Protein AF-A0A409YVC9-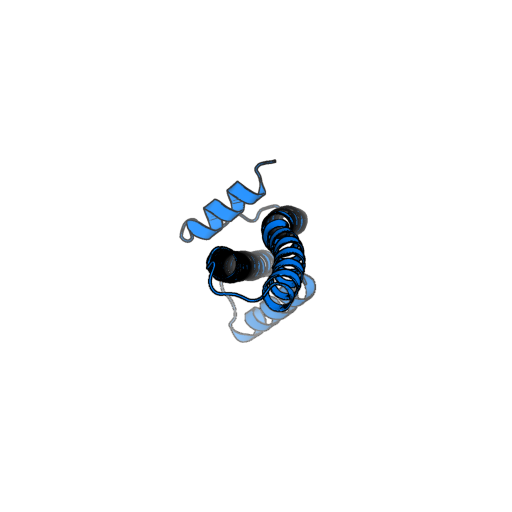F1 (afdb_monomer_lite)

Organism: NCBI:txid231916

Secondary structure (DSSP, 8-state):
--HHHHHHHHHHHHHHH----SS-HHHHHHHHHHHHHHHHHHHHHHHHHHHHHHHHHHHHHHHHHHH-TTS-HHHHHHHHHHHHHHHHHHHHHHHHHHHHHHHHHHHHHHHHHHSTT----TT-HHHHHHHHHTT--

Structure (mmCIF, N/CA/C/O backbone):
data_AF-A0A409YVC9-F1
#
_entry.id   AF-A0A409YVC9-F1
#
loop_
_atom_site.group_PDB
_atom_site.id
_atom_site.type_symbol
_atom_site.label_atom_id
_atom_site.label_alt_id
_atom_site.label_comp_id
_atom_site.label_asym_id
_atom_site.label_entity_id
_atom_site.label_seq_id
_atom_site.pdbx_PDB_ins_code
_atom_site.Cartn_x
_atom_site.Cartn_y
_atom_site.Cartn_z
_atom_site.occupancy
_atom_site.B_iso_or_equiv
_atom_site.auth_seq_id
_atom_site.auth_comp_id
_atom_site.auth_asym_id
_atom_site.auth_atom_id
_atom_site.pdbx_PDB_model_num
ATOM 1 N N . MET A 1 1 ? 11.269 8.038 -6.409 1.00 66.06 1 MET A N 1
ATOM 2 C CA . MET A 1 1 ? 11.881 7.396 -7.594 1.00 66.06 1 MET A CA 1
ATOM 3 C C . MET A 1 1 ? 13.034 8.252 -8.113 1.00 66.06 1 MET A C 1
ATOM 5 O O . MET A 1 1 ? 12.802 9.387 -8.520 1.00 66.06 1 MET A O 1
ATOM 9 N N . ARG A 1 2 ? 14.278 7.760 -8.045 1.00 77.06 2 ARG A N 1
ATOM 10 C CA . ARG A 1 2 ? 15.492 8.523 -8.403 1.00 77.06 2 ARG A CA 1
ATOM 11 C C . ARG A 1 2 ? 16.111 7.979 -9.701 1.00 77.06 2 ARG A C 1
ATOM 13 O O . ARG A 1 2 ? 17.165 7.362 -9.662 1.00 77.06 2 ARG A O 1
ATOM 20 N N . LEU A 1 3 ? 15.459 8.213 -10.845 1.00 77.56 3 LEU A N 1
ATOM 21 C CA . LEU A 1 3 ? 15.872 7.648 -12.145 1.00 77.56 3 LEU A CA 1
ATOM 22 C C . LEU A 1 3 ? 17.310 8.011 -12.547 1.00 77.56 3 LEU A C 1
ATOM 24 O O . LEU A 1 3 ? 18.057 7.150 -12.991 1.00 77.56 3 LEU A O 1
ATOM 28 N N . ASN A 1 4 ? 17.735 9.252 -12.296 1.00 82.38 4 ASN A N 1
ATOM 29 C CA . ASN A 1 4 ? 19.110 9.681 -12.575 1.00 82.38 4 ASN A CA 1
ATOM 30 C C . ASN A 1 4 ? 20.149 8.883 -11.775 1.00 82.38 4 ASN A C 1
ATOM 32 O O . ASN A 1 4 ? 21.232 8.616 -12.283 1.00 82.38 4 ASN A O 1
ATOM 36 N N . ARG A 1 5 ? 19.809 8.471 -10.543 1.00 84.38 5 ARG A N 1
ATOM 37 C CA . ARG A 1 5 ? 20.674 7.604 -9.735 1.00 84.38 5 ARG A CA 1
ATOM 38 C C . ARG A 1 5 ? 20.757 6.208 -10.351 1.00 84.38 5 ARG A C 1
ATOM 40 O O . ARG A 1 5 ? 21.861 5.713 -10.498 1.00 84.38 5 ARG A O 1
ATOM 47 N N . ALA A 1 6 ? 19.627 5.611 -10.731 1.00 84.12 6 ALA A N 1
ATOM 48 C CA . ALA A 1 6 ? 19.620 4.275 -11.331 1.00 84.12 6 ALA A CA 1
ATOM 49 C C . ALA A 1 6 ? 20.413 4.237 -12.645 1.00 84.12 6 ALA A C 1
ATOM 51 O O . ALA A 1 6 ? 21.264 3.374 -12.811 1.00 84.12 6 ALA A O 1
ATOM 52 N N . ASN A 1 7 ? 20.224 5.229 -13.523 1.00 82.94 7 ASN A N 1
ATOM 53 C CA . ASN A 1 7 ? 21.013 5.357 -14.750 1.00 82.94 7 ASN A CA 1
ATOM 54 C C . ASN A 1 7 ? 22.517 5.467 -14.464 1.00 82.94 7 ASN A C 1
ATOM 56 O O . ASN A 1 7 ? 23.310 4.857 -15.171 1.00 82.94 7 ASN A O 1
ATOM 60 N N . ALA A 1 8 ? 22.926 6.237 -13.449 1.00 83.12 8 ALA A N 1
ATOM 61 C CA . ALA A 1 8 ? 24.337 6.338 -13.075 1.00 83.12 8 ALA A CA 1
ATOM 62 C C . ALA A 1 8 ? 24.894 4.982 -12.609 1.00 83.12 8 ALA A C 1
ATOM 64 O O . ALA A 1 8 ? 25.946 4.568 -13.083 1.00 83.12 8 ALA A O 1
ATOM 65 N N . THR A 1 9 ? 24.154 4.258 -11.764 1.00 84.00 9 THR A N 1
ATOM 66 C CA . THR A 1 9 ? 24.550 2.926 -11.287 1.00 84.00 9 THR A CA 1
ATOM 67 C C . THR A 1 9 ? 24.676 1.913 -12.426 1.00 84.00 9 THR A C 1
ATOM 69 O O . THR A 1 9 ? 25.672 1.199 -12.477 1.00 84.00 9 THR A O 1
ATOM 72 N N . MET A 1 10 ? 23.718 1.877 -13.359 1.00 85.12 10 MET A N 1
ATOM 73 C CA . MET A 1 10 ? 23.777 0.957 -14.504 1.00 85.12 10 MET A CA 1
ATOM 74 C C . MET A 1 10 ? 24.931 1.308 -15.454 1.00 85.12 10 MET A C 1
ATOM 76 O O . MET A 1 10 ? 25.642 0.421 -15.906 1.00 85.12 10 MET A O 1
ATOM 80 N N . ARG A 1 11 ? 25.204 2.603 -15.689 1.00 83.31 11 ARG A N 1
ATOM 81 C CA . ARG A 1 11 ? 26.380 3.035 -16.472 1.00 83.31 11 ARG A CA 1
ATOM 82 C C . ARG A 1 11 ? 27.696 2.594 -15.842 1.00 83.31 11 ARG A C 1
ATOM 84 O O . ARG A 1 11 ? 28.620 2.236 -16.563 1.00 83.31 11 ARG A O 1
ATOM 91 N N . ASP A 1 12 ? 27.810 2.663 -14.520 1.00 84.19 12 ASP A N 1
ATOM 92 C CA . ASP A 1 12 ? 29.023 2.220 -13.834 1.00 84.19 12 ASP A CA 1
ATOM 93 C C . ASP A 1 12 ? 29.180 0.692 -13.908 1.00 84.19 12 ASP A C 1
ATOM 95 O O . ASP A 1 12 ? 30.290 0.208 -14.116 1.00 84.19 12 ASP A O 1
ATOM 99 N N . GLN A 1 13 ? 28.081 -0.066 -13.822 1.00 82.69 13 GLN A N 1
ATOM 100 C CA . GLN A 1 13 ? 28.091 -1.520 -14.020 1.00 82.69 13 GLN A CA 1
ATOM 101 C C . GLN A 1 13 ? 28.477 -1.912 -15.449 1.00 82.69 13 GLN A C 1
ATOM 103 O O . GLN A 1 13 ? 29.309 -2.800 -15.620 1.00 82.69 13 GLN A O 1
ATOM 108 N N . ASP A 1 14 ? 27.944 -1.218 -16.453 1.00 82.19 14 ASP A N 1
ATOM 109 C CA . ASP A 1 14 ? 28.284 -1.432 -17.861 1.00 82.19 14 ASP A CA 1
ATOM 110 C C . ASP A 1 14 ? 29.785 -1.217 -18.124 1.00 82.19 14 ASP A C 1
ATOM 112 O O . ASP A 1 14 ? 30.444 -2.062 -18.729 1.00 82.19 14 ASP A O 1
ATOM 116 N N . ARG A 1 15 ? 30.382 -0.158 -17.552 1.00 83.31 15 ARG A N 1
ATOM 117 C CA . ARG A 1 15 ? 31.837 0.080 -17.645 1.00 83.31 15 ARG A CA 1
ATOM 118 C C . ARG A 1 15 ? 32.683 -1.027 -17.013 1.00 83.31 15 ARG A C 1
ATOM 120 O O . ARG A 1 15 ? 33.794 -1.263 -17.478 1.00 83.31 15 ARG A O 1
ATOM 127 N N . LEU A 1 16 ? 32.210 -1.642 -15.928 1.00 80.88 16 LEU A N 1
ATOM 128 C CA . LEU A 1 16 ? 32.961 -2.658 -15.181 1.00 80.88 16 LEU A CA 1
ATOM 129 C C . LEU A 1 16 ? 32.803 -4.062 -15.769 1.00 80.88 16 LEU A C 1
ATOM 131 O O . LEU A 1 16 ? 33.748 -4.847 -15.733 1.00 80.88 16 LEU A O 1
ATOM 135 N N . HIS A 1 17 ? 31.614 -4.383 -16.277 1.00 73.31 17 HIS A N 1
ATOM 136 C CA . HIS A 1 17 ? 31.255 -5.737 -16.694 1.00 73.31 17 HIS A CA 1
ATOM 137 C C . HIS A 1 17 ? 31.125 -5.910 -18.209 1.00 73.31 17 HIS A C 1
ATOM 139 O O . HIS A 1 17 ? 31.028 -7.052 -18.651 1.00 73.31 17 HIS A O 1
ATOM 145 N N . GLY A 1 18 ? 31.161 -4.823 -18.992 1.00 66.69 18 GLY A N 1
ATOM 146 C CA . GLY A 1 18 ? 31.068 -4.864 -20.451 1.00 66.69 18 GLY A CA 1
ATOM 147 C C . GLY A 1 18 ? 29.820 -5.617 -20.896 1.00 66.69 18 GLY A C 1
ATOM 148 O O . GLY A 1 18 ? 29.928 -6.695 -21.484 1.00 66.69 18 GLY A O 1
ATOM 149 N N . LEU A 1 19 ? 28.638 -5.104 -20.543 1.00 62.62 19 LEU A N 1
ATOM 150 C CA . LEU A 1 19 ? 27.383 -5.788 -20.828 1.00 62.62 19 LEU A CA 1
ATOM 151 C C . LEU A 1 19 ? 27.175 -5.834 -22.353 1.00 62.62 19 LEU A C 1
ATOM 153 O O . LEU A 1 19 ? 26.721 -4.881 -22.973 1.00 62.62 19 LEU A O 1
ATOM 157 N N . ASN A 1 20 ? 27.481 -6.981 -22.972 1.00 56.50 20 ASN A N 1
ATOM 158 C CA . ASN A 1 20 ? 27.202 -7.297 -24.384 1.00 56.50 20 ASN A CA 1
ATOM 159 C C . ASN A 1 20 ? 25.694 -7.547 -24.633 1.00 56.50 20 ASN A C 1
ATOM 161 O O . ASN A 1 20 ? 25.306 -8.466 -25.358 1.00 56.50 20 ASN A O 1
ATOM 165 N N . GLY A 1 21 ? 24.826 -6.782 -23.971 1.00 58.06 21 GLY A N 1
ATOM 166 C CA . GLY A 1 21 ? 23.377 -6.900 -24.059 1.00 58.06 21 GLY A CA 1
ATOM 167 C C . GLY A 1 21 ? 22.799 -6.003 -25.151 1.00 58.06 21 GLY A C 1
ATOM 168 O O . GLY A 1 21 ? 23.224 -4.871 -25.337 1.00 58.06 21 GLY A O 1
ATOM 169 N N . SER A 1 22 ? 21.769 -6.487 -25.848 1.00 62.41 22 SER A N 1
ATOM 170 C CA . SER A 1 22 ? 20.980 -5.688 -26.804 1.00 62.41 22 SER A CA 1
ATOM 171 C C . SER A 1 22 ? 20.162 -4.565 -26.138 1.00 62.41 22 SER A C 1
ATOM 173 O O . SER A 1 22 ? 19.532 -3.775 -26.844 1.00 62.41 22 SER A O 1
ATOM 175 N N . ASN A 1 23 ? 20.113 -4.521 -24.806 1.00 69.31 23 ASN A N 1
ATOM 176 C CA . ASN A 1 23 ? 19.298 -3.581 -24.048 1.00 69.31 23 ASN A CA 1
ATOM 177 C C . ASN A 1 23 ? 20.068 -2.289 -23.800 1.00 69.31 23 ASN A C 1
ATOM 179 O O . ASN A 1 23 ? 21.270 -2.301 -23.544 1.00 69.31 23 ASN A O 1
ATOM 183 N N . THR A 1 24 ? 19.373 -1.156 -23.853 1.00 81.50 24 THR A N 1
ATOM 184 C CA . THR A 1 24 ? 20.012 0.112 -23.512 1.00 81.50 24 THR A CA 1
ATOM 185 C C . THR A 1 24 ? 20.180 0.220 -21.997 1.00 81.50 24 THR A C 1
ATOM 187 O O . THR A 1 24 ? 19.361 -0.284 -21.229 1.00 81.50 24 THR A O 1
ATOM 190 N N . VAL A 1 25 ? 21.184 0.975 -21.543 1.00 82.44 25 VAL A N 1
ATOM 191 C CA . VAL A 1 25 ? 21.383 1.285 -20.111 1.00 82.44 25 VAL A CA 1
ATOM 192 C C . VAL A 1 25 ? 20.120 1.879 -19.460 1.00 82.44 25 VAL A C 1
ATOM 194 O O . VAL A 1 25 ? 19.886 1.736 -18.260 1.00 82.44 25 VAL A O 1
ATOM 197 N N . GLN A 1 26 ? 19.285 2.557 -20.252 1.00 83.31 26 GLN A N 1
ATOM 198 C CA . GLN A 1 26 ? 18.001 3.083 -19.803 1.00 83.31 26 GLN A CA 1
ATOM 199 C C . GLN A 1 26 ? 16.967 1.973 -19.554 1.00 83.31 26 GLN A C 1
ATOM 201 O O . GLN A 1 26 ? 16.218 2.069 -18.582 1.00 83.31 26 GLN A O 1
ATOM 206 N N . ASP A 1 27 ? 16.926 0.932 -20.388 1.00 84.88 27 ASP A N 1
ATOM 207 C CA . ASP A 1 27 ? 16.014 -0.205 -20.218 1.00 84.88 27 ASP A CA 1
ATOM 208 C C . ASP A 1 27 ? 16.361 -0.993 -18.952 1.00 84.88 27 ASP A C 1
ATOM 210 O O . ASP A 1 27 ? 15.478 -1.291 -18.146 1.00 84.88 27 ASP A O 1
ATOM 214 N N . GLU A 1 28 ? 17.654 -1.226 -18.714 1.00 84.94 28 GLU A N 1
ATOM 215 C CA . GLU A 1 28 ? 18.153 -1.877 -17.497 1.00 84.94 28 GLU A CA 1
ATOM 216 C C . GLU A 1 28 ? 17.843 -1.051 -16.242 1.00 84.94 28 GLU A C 1
ATOM 218 O O . GLU A 1 28 ? 17.385 -1.580 -15.227 1.00 84.94 28 GLU A O 1
ATOM 223 N N . ALA A 1 29 ? 17.999 0.275 -16.310 1.00 88.12 29 ALA A N 1
ATOM 224 C CA . ALA A 1 29 ? 17.643 1.158 -15.203 1.00 88.12 29 ALA A CA 1
ATOM 225 C C . ALA A 1 29 ? 16.130 1.168 -14.922 1.00 88.12 29 ALA A C 1
ATOM 227 O O . ALA A 1 29 ? 15.715 1.224 -13.759 1.00 88.12 29 ALA A O 1
ATOM 228 N N . CYS A 1 30 ? 15.300 1.112 -15.968 1.00 90.25 30 CYS A N 1
ATOM 229 C CA . CYS A 1 30 ? 13.852 0.978 -15.841 1.00 90.25 30 CYS A CA 1
ATOM 230 C C . CYS A 1 30 ? 13.472 -0.362 -15.202 1.00 90.25 30 CYS A C 1
ATOM 232 O O . CYS A 1 30 ? 12.644 -0.380 -14.291 1.00 90.25 30 CYS A O 1
ATOM 234 N N . GLU A 1 31 ? 14.108 -1.461 -15.606 1.00 88.88 31 GLU A N 1
ATOM 235 C CA . GLU A 1 31 ? 13.890 -2.774 -15.000 1.00 88.88 31 GLU A CA 1
ATOM 236 C C . GLU A 1 31 ? 14.298 -2.804 -13.524 1.00 88.88 31 GLU A C 1
ATOM 238 O O . GLU A 1 31 ? 13.533 -3.270 -12.675 1.00 88.88 31 GLU A O 1
ATOM 243 N N . TYR A 1 32 ? 15.467 -2.255 -13.196 1.00 88.25 32 TYR A N 1
ATOM 244 C CA . TYR A 1 32 ? 15.946 -2.155 -11.821 1.00 88.25 32 TYR A CA 1
ATOM 245 C C . TYR A 1 32 ? 14.955 -1.386 -10.937 1.00 88.25 32 TYR A C 1
ATOM 247 O O . TYR A 1 32 ? 14.526 -1.875 -9.890 1.00 88.25 32 TYR A O 1
ATOM 255 N N . ILE A 1 33 ? 14.523 -0.202 -11.384 1.00 90.12 33 ILE A N 1
ATOM 256 C CA . ILE A 1 33 ? 13.546 0.608 -10.645 1.00 90.12 33 ILE A CA 1
ATOM 25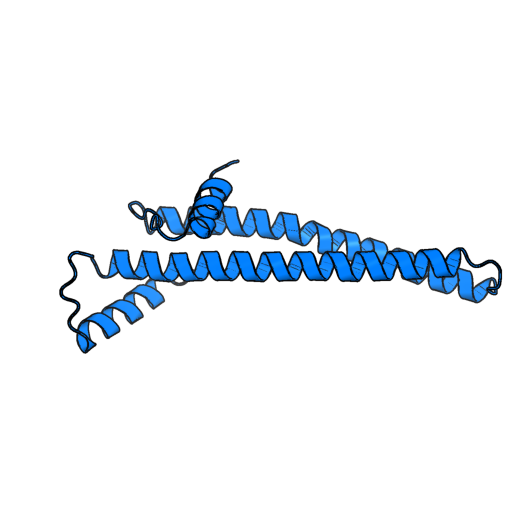7 C C . ILE A 1 33 ? 12.208 -0.112 -10.525 1.00 90.12 33 ILE A C 1
ATOM 259 O O . ILE A 1 33 ? 11.566 -0.018 -9.481 1.00 90.12 33 ILE A O 1
ATOM 263 N N . TRP A 1 34 ? 11.769 -0.808 -11.572 1.00 90.56 34 TRP A N 1
ATOM 264 C CA . TRP A 1 34 ? 10.527 -1.568 -11.539 1.00 90.56 34 TRP A CA 1
ATOM 265 C C . TRP A 1 34 ? 10.558 -2.640 -10.446 1.00 90.56 34 TRP A C 1
ATOM 267 O O . TRP A 1 34 ? 9.642 -2.707 -9.624 1.00 90.56 34 TRP A O 1
ATOM 277 N N . ARG A 1 35 ? 11.646 -3.414 -10.377 1.00 89.56 35 ARG A N 1
ATOM 278 C CA . ARG A 1 35 ? 11.860 -4.417 -9.323 1.00 89.56 35 ARG A CA 1
ATOM 279 C C . ARG A 1 35 ? 11.838 -3.779 -7.934 1.00 89.56 35 ARG A C 1
ATOM 281 O O . ARG A 1 35 ? 11.163 -4.287 -7.039 1.00 89.56 35 ARG A O 1
ATOM 288 N N . GLU A 1 36 ? 12.505 -2.637 -7.756 1.00 90.62 36 GLU A N 1
ATOM 289 C CA . GLU A 1 36 ? 12.467 -1.901 -6.487 1.00 90.62 36 GLU A CA 1
ATOM 290 C C . GLU A 1 36 ? 11.055 -1.411 -6.130 1.00 90.62 36 GLU A C 1
ATOM 292 O O . GLU A 1 36 ? 10.660 -1.487 -4.966 1.00 90.62 36 GLU A O 1
ATOM 297 N N . LEU A 1 37 ? 10.281 -0.902 -7.093 1.00 90.88 37 LEU A N 1
ATOM 298 C CA . LEU A 1 37 ? 8.914 -0.427 -6.855 1.00 90.88 37 LEU A CA 1
ATOM 299 C C . LEU A 1 37 ? 8.009 -1.561 -6.383 1.00 90.88 37 LEU A C 1
ATOM 301 O O . LEU A 1 37 ? 7.372 -1.429 -5.340 1.00 90.88 37 LEU A O 1
ATOM 305 N N . VAL A 1 38 ? 8.007 -2.682 -7.107 1.00 91.00 38 VAL A N 1
ATOM 306 C CA . VAL A 1 38 ? 7.203 -3.863 -6.768 1.00 91.00 38 VAL A CA 1
ATOM 307 C C . VAL A 1 38 ? 7.579 -4.3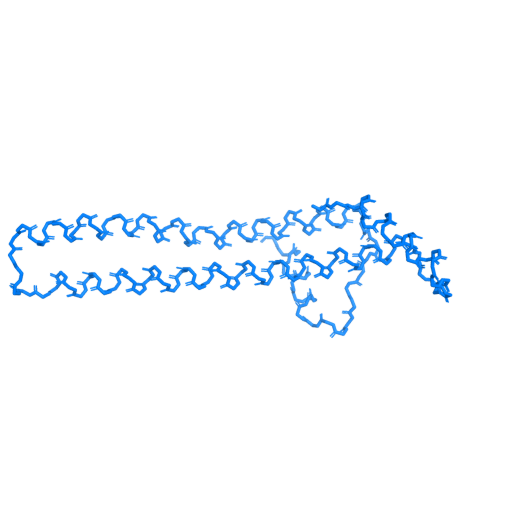95 -5.387 1.00 91.00 38 VAL A C 1
ATOM 309 O O . VAL A 1 38 ? 6.699 -4.626 -4.556 1.00 91.00 38 VAL A O 1
ATOM 312 N N . ALA A 1 39 ? 8.878 -4.515 -5.094 1.00 91.38 39 ALA A N 1
ATOM 313 C CA . ALA A 1 39 ? 9.349 -4.963 -3.786 1.00 91.38 39 ALA A CA 1
ATOM 314 C C . ALA A 1 39 ? 8.891 -4.029 -2.651 1.00 91.38 39 ALA A C 1
ATOM 316 O O . ALA A 1 39 ? 8.459 -4.497 -1.594 1.00 91.38 39 ALA A O 1
ATOM 317 N N . ASN A 1 40 ? 8.940 -2.711 -2.866 1.00 92.38 40 ASN A N 1
ATOM 318 C CA . ASN A 1 40 ? 8.487 -1.734 -1.877 1.00 92.38 40 ASN A CA 1
ATOM 319 C C . ASN A 1 40 ? 6.969 -1.769 -1.672 1.00 92.38 40 ASN A C 1
ATOM 321 O O . ASN A 1 40 ? 6.529 -1.747 -0.524 1.00 92.38 40 ASN A O 1
ATOM 325 N N . TRP A 1 41 ? 6.176 -1.864 -2.743 1.00 91.81 41 TRP A N 1
ATOM 326 C CA . TRP A 1 41 ? 4.718 -1.989 -2.637 1.00 91.81 41 TRP A CA 1
ATOM 327 C C . TRP A 1 41 ? 4.322 -3.256 -1.885 1.00 91.81 41 TRP A C 1
ATOM 329 O O . TRP A 1 41 ? 3.486 -3.200 -0.983 1.00 91.81 41 TRP A O 1
ATOM 339 N N . LYS A 1 42 ? 4.959 -4.392 -2.199 1.00 91.31 42 LYS A N 1
ATOM 340 C CA . LYS A 1 42 ? 4.731 -5.660 -1.497 1.00 91.31 42 LYS A CA 1
ATOM 341 C C . LYS A 1 42 ? 5.030 -5.524 -0.009 1.00 91.31 42 LYS A C 1
ATOM 343 O O . LYS A 1 42 ? 4.170 -5.800 0.823 1.00 91.31 42 LYS A O 1
ATOM 348 N N . ARG A 1 43 ? 6.227 -5.030 0.322 1.00 93.94 43 ARG A N 1
ATOM 349 C CA . ARG A 1 43 ? 6.658 -4.846 1.710 1.00 93.94 43 ARG A CA 1
ATOM 350 C C . ARG A 1 43 ? 5.725 -3.911 2.474 1.00 93.94 43 ARG A C 1
ATOM 352 O O . ARG A 1 43 ? 5.360 -4.210 3.606 1.00 93.94 43 ARG A O 1
ATOM 359 N N . ARG A 1 44 ? 5.344 -2.776 1.885 1.00 93.50 44 ARG A N 1
ATOM 360 C CA . ARG A 1 44 ? 4.471 -1.804 2.550 1.00 93.50 44 ARG A CA 1
ATOM 361 C C . ARG A 1 44 ? 3.055 -2.347 2.728 1.00 93.50 44 ARG A C 1
ATOM 363 O O . ARG A 1 44 ? 2.512 -2.187 3.813 1.00 93.50 44 ARG A O 1
ATOM 370 N N . THR A 1 45 ? 2.508 -3.044 1.732 1.00 92.88 45 THR A N 1
ATOM 371 C CA . THR A 1 45 ? 1.195 -3.707 1.834 1.00 92.88 45 THR A CA 1
ATOM 372 C C . THR A 1 45 ? 1.183 -4.708 2.993 1.00 92.88 45 THR A C 1
ATOM 374 O O . THR A 1 45 ? 0.345 -4.589 3.879 1.00 92.88 45 THR A O 1
ATOM 377 N N . GLN A 1 46 ? 2.184 -5.593 3.066 1.00 95.31 46 GLN A N 1
ATOM 378 C CA . GLN A 1 46 ? 2.320 -6.565 4.159 1.00 95.31 46 GLN A CA 1
ATOM 379 C C . GLN A 1 46 ? 2.414 -5.898 5.540 1.00 95.31 46 GLN A C 1
ATOM 381 O O . GLN A 1 46 ? 1.807 -6.361 6.502 1.00 95.31 46 GLN A O 1
ATOM 386 N N . LEU A 1 47 ? 3.167 -4.798 5.650 1.00 96.38 47 LEU A N 1
ATOM 387 C CA . LEU A 1 47 ? 3.291 -4.056 6.907 1.00 96.38 47 LEU A CA 1
ATOM 388 C C . LEU A 1 47 ? 1.973 -3.398 7.321 1.00 96.38 47 LEU A C 1
ATOM 390 O O . LEU A 1 47 ? 1.616 -3.450 8.494 1.00 96.38 47 LEU A O 1
ATOM 394 N N . VAL A 1 48 ? 1.254 -2.781 6.381 1.00 95.81 48 VAL A N 1
ATOM 395 C CA . VAL A 1 48 ? -0.039 -2.150 6.670 1.00 95.81 48 VAL A CA 1
ATOM 396 C C . VAL A 1 48 ? -1.064 -3.204 7.090 1.00 95.81 48 VAL A C 1
ATOM 398 O O . VAL A 1 48 ? -1.735 -3.007 8.097 1.00 95.81 48 VAL A O 1
ATOM 401 N N . GLU A 1 49 ? -1.145 -4.335 6.388 1.00 96.44 49 GLU A N 1
ATOM 402 C CA . GLU A 1 49 ? -2.036 -5.452 6.737 1.00 96.44 49 GLU A CA 1
ATOM 403 C C . GLU A 1 49 ? -1.738 -6.012 8.132 1.00 96.44 49 GLU A C 1
ATOM 405 O O . GLU A 1 49 ? -2.652 -6.215 8.932 1.00 96.44 49 GLU A O 1
ATOM 410 N N . TYR A 1 50 ? -0.457 -6.187 8.465 1.00 97.38 50 TYR A N 1
ATOM 411 C CA . TYR A 1 50 ? -0.053 -6.589 9.809 1.00 97.38 50 TYR A CA 1
ATOM 412 C C . TYR A 1 50 ? -0.490 -5.561 10.863 1.00 97.38 50 TYR A C 1
ATOM 414 O O . TYR A 1 50 ? -1.115 -5.924 11.859 1.00 97.38 50 TYR A O 1
ATOM 422 N N . CYS A 1 51 ? -0.240 -4.269 10.631 1.00 97.12 51 CYS A N 1
ATOM 423 C CA . CYS A 1 51 ? -0.675 -3.205 11.537 1.00 97.12 51 CYS A CA 1
ATOM 424 C C . CYS A 1 51 ? -2.199 -3.189 11.728 1.00 97.12 51 CYS A C 1
ATOM 426 O O . CYS A 1 51 ? -2.656 -2.993 12.853 1.00 97.12 51 CYS A O 1
ATOM 428 N N . VAL A 1 52 ? -2.976 -3.415 10.661 1.00 96.81 52 VAL A N 1
ATOM 429 C CA . VAL A 1 52 ? -4.438 -3.564 10.743 1.00 96.81 52 VAL A CA 1
ATOM 430 C C . VAL A 1 52 ? -4.793 -4.717 11.680 1.00 96.81 52 VAL A C 1
ATOM 432 O O . VAL A 1 52 ? -5.534 -4.497 12.633 1.00 96.81 52 VAL A O 1
ATOM 435 N N . SER A 1 53 ? -4.205 -5.904 11.484 1.00 97.31 53 SER A N 1
ATOM 436 C CA . SER A 1 53 ? -4.512 -7.069 12.328 1.00 97.31 53 SER A CA 1
ATOM 437 C C . SER A 1 53 ? -4.194 -6.846 13.809 1.00 97.31 53 SER A C 1
ATOM 439 O O . SER A 1 53 ? -4.978 -7.239 14.668 1.00 97.31 53 SER A O 1
ATOM 441 N N . VAL A 1 54 ? -3.088 -6.160 14.116 1.00 97.25 54 VAL A N 1
ATOM 442 C CA . VAL A 1 54 ? -2.677 -5.879 15.499 1.00 97.25 54 VAL A CA 1
ATOM 443 C C . VAL A 1 54 ? -3.648 -4.912 16.174 1.00 97.25 54 VAL A C 1
ATOM 445 O O . VAL A 1 54 ? -4.009 -5.106 17.334 1.00 97.25 54 VAL A O 1
ATOM 448 N N . VAL A 1 55 ? -4.080 -3.864 15.467 1.00 96.56 55 VAL A N 1
ATOM 449 C CA . VAL A 1 55 ? -5.023 -2.889 16.032 1.00 96.56 55 VAL A CA 1
ATOM 450 C C . VAL A 1 55 ? -6.423 -3.487 16.169 1.00 96.56 55 VAL A C 1
ATOM 452 O O . VAL A 1 55 ? -7.077 -3.248 17.182 1.00 96.56 55 VAL A O 1
ATOM 455 N N . ASP A 1 56 ? -6.864 -4.298 15.205 1.00 96.12 56 ASP A N 1
ATOM 456 C CA . ASP A 1 56 ? -8.133 -5.028 15.292 1.00 96.12 56 ASP A CA 1
ATOM 457 C C . ASP A 1 56 ? -8.143 -5.982 16.493 1.00 96.12 56 ASP A C 1
ATOM 459 O O . ASP A 1 56 ? -9.090 -5.970 17.279 1.00 96.12 56 ASP A O 1
ATOM 463 N N . GLN A 1 57 ? -7.067 -6.751 16.689 1.00 96.31 57 GLN A N 1
ATOM 464 C CA . GLN A 1 57 ? -6.927 -7.641 17.840 1.00 96.31 57 GLN A CA 1
ATOM 465 C C . GLN A 1 57 ? -6.953 -6.866 19.167 1.00 96.31 57 GLN A C 1
ATOM 467 O O . GLN A 1 57 ? -7.745 -7.191 20.047 1.00 96.31 57 GLN A O 1
ATOM 472 N N . SER A 1 58 ? -6.143 -5.809 19.292 1.00 94.88 58 SER A N 1
ATOM 473 C CA . SER A 1 58 ? -6.084 -4.963 20.498 1.00 94.88 58 SER A CA 1
ATOM 474 C C . SER A 1 58 ? -7.452 -4.372 20.862 1.00 94.88 58 SER A C 1
ATOM 476 O O . SER A 1 58 ? -7.832 -4.298 22.033 1.00 94.88 58 SER A O 1
ATOM 478 N N . LEU A 1 59 ? -8.223 -3.956 19.855 1.00 95.19 59 LEU A N 1
ATOM 479 C CA . LEU A 1 59 ? -9.553 -3.398 20.062 1.00 95.19 59 LEU A CA 1
ATOM 480 C C . LEU A 1 59 ? -10.555 -4.468 20.514 1.00 95.19 59 LEU A C 1
ATOM 482 O O . LEU A 1 59 ? -11.331 -4.198 21.432 1.00 95.19 59 LEU A O 1
ATOM 486 N N . ASN A 1 60 ? -10.505 -5.668 19.930 1.00 94.75 60 ASN A N 1
ATOM 487 C CA . ASN A 1 60 ? -11.347 -6.795 20.337 1.00 94.75 60 ASN A CA 1
ATOM 488 C C . ASN A 1 60 ? -11.067 -7.204 21.794 1.00 94.75 60 ASN A C 1
ATOM 490 O O . ASN A 1 60 ? -11.998 -7.285 22.591 1.00 94.75 60 ASN A O 1
ATOM 494 N N . GLU A 1 61 ? -9.795 -7.343 22.180 1.00 93.44 61 GLU A N 1
ATOM 495 C CA . GLU A 1 61 ? -9.388 -7.680 23.555 1.00 93.44 61 GLU A CA 1
ATOM 496 C C . GLU A 1 61 ? -9.910 -6.650 24.578 1.00 93.44 61 GLU A C 1
ATOM 498 O O . GLU A 1 61 ? -10.425 -7.000 25.645 1.00 93.44 61 GLU A O 1
ATOM 503 N N . LYS A 1 62 ? -9.844 -5.351 24.249 1.00 91.00 62 LYS A N 1
ATOM 504 C CA . LYS A 1 62 ? -10.389 -4.287 25.110 1.00 91.00 62 LYS A CA 1
ATOM 505 C C . LYS A 1 62 ? -11.916 -4.315 25.184 1.00 91.00 62 LYS A C 1
ATOM 507 O O . LYS A 1 62 ? -12.470 -4.028 26.244 1.00 91.00 62 LYS A O 1
ATOM 512 N N . GLN A 1 63 ? -12.602 -4.639 24.087 1.00 91.19 63 GLN A N 1
ATOM 513 C CA . GLN A 1 63 ? -14.061 -4.774 24.074 1.00 91.19 63 GLN A CA 1
ATOM 514 C C . GLN A 1 63 ? -14.533 -5.948 24.935 1.00 91.19 63 GLN A C 1
ATOM 516 O O . GLN A 1 63 ? -15.470 -5.779 25.714 1.00 91.19 63 GLN A O 1
ATOM 521 N N . GLU A 1 64 ? -13.854 -7.092 24.853 1.00 90.88 64 GLU A N 1
ATOM 522 C CA . GLU A 1 64 ? -14.109 -8.252 25.715 1.00 90.88 64 GLU A CA 1
ATOM 523 C C . GLU A 1 64 ? -13.884 -7.906 27.191 1.00 90.88 64 GLU A C 1
ATOM 525 O O . GLU A 1 64 ? -14.719 -8.217 28.038 1.00 90.88 64 GLU A O 1
ATOM 530 N N . THR A 1 65 ? -12.822 -7.154 27.492 1.00 88.06 65 THR A N 1
ATOM 531 C CA . THR A 1 65 ? -12.515 -6.707 28.860 1.00 88.06 65 THR A CA 1
ATOM 532 C C . THR A 1 65 ? -13.601 -5.789 29.445 1.00 88.06 65 THR A C 1
ATOM 534 O O . THR A 1 65 ? -13.894 -5.870 30.632 1.00 88.06 65 THR A O 1
ATOM 537 N N . VAL A 1 66 ? -14.222 -4.917 28.637 1.00 86.75 66 VAL A N 1
ATOM 538 C CA . VAL A 1 66 ? -15.335 -4.050 29.089 1.00 86.75 66 VAL A CA 1
ATOM 539 C C . VAL A 1 66 ? -16.648 -4.816 29.245 1.00 86.75 66 VAL A C 1
ATOM 541 O O . VAL A 1 66 ? -17.509 -4.391 30.017 1.00 86.75 66 VAL A O 1
ATOM 544 N N . ALA A 1 67 ? -16.829 -5.911 28.503 1.00 84.12 67 ALA A N 1
ATOM 545 C CA . ALA A 1 67 ? -18.008 -6.765 28.616 1.00 84.12 67 ALA A CA 1
ATOM 546 C C . ALA A 1 67 ? -18.006 -7.608 29.904 1.00 84.12 67 ALA A C 1
ATOM 548 O O . ALA A 1 67 ? -19.070 -8.057 30.337 1.00 84.12 67 ALA A O 1
ATOM 549 N N . ASP A 1 68 ? -16.841 -7.791 30.531 1.00 85.94 68 ASP A N 1
ATOM 550 C CA . ASP A 1 68 ? -16.714 -8.442 31.830 1.00 85.94 68 ASP A CA 1
ATOM 551 C C . ASP A 1 68 ? -17.351 -7.585 32.942 1.00 85.94 68 ASP A C 1
ATOM 553 O O . ASP A 1 68 ? -16.921 -6.473 33.258 1.00 85.94 68 ASP A O 1
ATOM 557 N N . GLN A 1 69 ? -18.415 -8.117 33.548 1.00 69.62 69 GLN A N 1
ATOM 558 C CA . GLN A 1 69 ? -19.236 -7.433 34.554 1.00 69.62 69 GLN A CA 1
ATOM 559 C C . GLN A 1 69 ? -18.549 -7.308 35.923 1.00 69.62 69 GLN A C 1
ATOM 561 O O . GLN A 1 69 ? -19.108 -6.700 36.835 1.00 69.62 69 GLN A O 1
ATOM 566 N N . THR A 1 70 ? -17.355 -7.880 36.090 1.00 80.88 70 THR A N 1
ATOM 567 C CA . THR A 1 70 ? -16.614 -7.873 37.359 1.00 80.88 70 THR A CA 1
ATOM 568 C C . THR A 1 70 ? -15.847 -6.571 37.630 1.00 80.88 70 THR A C 1
ATOM 570 O O . THR A 1 70 ? -15.305 -6.394 38.722 1.00 80.88 70 THR A O 1
ATOM 573 N N . GLN A 1 71 ? -15.800 -5.640 36.670 1.00 78.12 71 GLN A N 1
ATOM 574 C CA . GLN A 1 71 ? -15.012 -4.412 36.785 1.00 78.12 71 GLN A CA 1
ATOM 575 C C . GLN A 1 71 ? -15.725 -3.262 37.509 1.00 78.12 71 GLN A C 1
ATOM 577 O O . GLN A 1 71 ? -16.904 -2.990 37.294 1.00 78.12 71 GLN A O 1
ATOM 582 N N . ASP A 1 72 ? -14.951 -2.509 38.297 1.00 87.31 72 ASP A N 1
ATOM 583 C CA . ASP A 1 72 ? -15.395 -1.257 38.916 1.00 87.31 72 ASP A CA 1
ATOM 584 C C . ASP A 1 72 ? -15.732 -0.165 37.873 1.00 87.31 72 ASP A C 1
ATOM 586 O O . ASP A 1 72 ? -15.128 -0.080 36.797 1.00 87.31 72 ASP A O 1
ATOM 590 N N . GLU A 1 73 ? -16.669 0.722 38.218 1.00 86.81 73 GLU A N 1
ATOM 591 C CA . GLU A 1 73 ? -17.165 1.829 37.387 1.00 86.81 73 GLU A CA 1
ATOM 592 C C . GLU A 1 73 ? -16.034 2.732 36.861 1.00 86.81 73 GLU A C 1
ATOM 594 O O . GLU A 1 73 ? -16.056 3.148 35.697 1.00 86.81 73 GLU A O 1
ATOM 599 N N . LEU A 1 74 ? -15.033 3.034 37.698 1.00 88.62 74 LEU A N 1
ATOM 600 C CA . LEU A 1 74 ? -13.896 3.878 37.316 1.00 88.62 74 LEU A CA 1
ATOM 601 C C . LEU A 1 74 ? -13.002 3.188 36.278 1.00 88.62 74 LEU A C 1
ATOM 603 O O . LEU A 1 74 ? -12.604 3.811 35.289 1.00 88.62 74 LEU A O 1
ATOM 607 N N . SER A 1 75 ? -12.736 1.895 36.472 1.00 87.81 75 SER A N 1
ATOM 608 C CA . SER A 1 75 ? -11.972 1.068 35.533 1.00 87.81 75 SER A CA 1
ATOM 609 C C . SER A 1 75 ? -12.681 0.985 34.184 1.00 87.81 75 SER A C 1
ATOM 611 O O . SER A 1 75 ? -12.064 1.228 33.146 1.00 87.81 75 SER A O 1
ATOM 613 N N . ARG A 1 76 ? -14.001 0.778 34.194 1.00 87.50 76 ARG A N 1
ATOM 614 C CA . ARG A 1 76 ? -14.818 0.719 32.978 1.00 87.50 76 ARG A CA 1
ATOM 615 C C . ARG A 1 76 ? -14.750 2.016 32.165 1.00 87.50 76 ARG A C 1
ATOM 617 O O . ARG A 1 76 ? -14.556 1.967 30.951 1.00 87.50 76 ARG A O 1
ATOM 624 N N . ARG A 1 77 ? -14.839 3.184 32.816 1.00 89.94 77 ARG A N 1
ATOM 625 C CA . ARG A 1 77 ? -14.706 4.497 32.143 1.00 89.94 77 ARG A CA 1
ATOM 626 C C . ARG A 1 77 ? -13.321 4.698 31.533 1.00 89.94 77 ARG A C 1
ATOM 628 O O . ARG A 1 77 ? -13.214 5.212 30.420 1.00 89.94 77 ARG A O 1
ATOM 635 N N . LYS A 1 78 ? -12.262 4.278 32.233 1.00 91.62 78 LYS A N 1
ATOM 636 C CA . LYS A 1 78 ? -10.892 4.353 31.712 1.00 91.62 78 LYS A CA 1
ATOM 637 C C . LYS A 1 78 ? -10.743 3.514 30.442 1.00 91.62 78 LYS A C 1
ATOM 639 O O . LYS A 1 78 ? -10.262 4.027 29.434 1.00 91.62 78 LYS A O 1
ATOM 644 N N . ILE A 1 79 ? -11.211 2.266 30.463 1.00 89.88 79 ILE A N 1
ATOM 645 C CA . ILE A 1 79 ? -11.099 1.370 29.305 1.00 89.88 79 ILE A CA 1
ATOM 646 C C . ILE A 1 79 ? -11.963 1.865 28.140 1.00 89.88 79 ILE A C 1
ATOM 648 O O . ILE A 1 79 ? -11.519 1.816 26.999 1.00 89.88 79 ILE A O 1
ATOM 652 N N . GLN A 1 80 ? -13.143 2.438 28.393 1.00 90.94 80 GLN A N 1
ATOM 653 C CA . GLN A 1 80 ? -13.937 3.094 27.344 1.00 90.94 80 GLN A CA 1
ATOM 654 C C . GLN A 1 80 ? -13.174 4.237 26.653 1.00 90.94 80 GLN A C 1
ATOM 656 O O . GLN A 1 80 ? -13.227 4.356 25.427 1.00 90.94 80 GLN A O 1
ATOM 661 N N . GLY A 1 81 ? -12.426 5.044 27.412 1.00 93.38 81 GLY A N 1
ATOM 662 C CA . GLY A 1 81 ? -11.544 6.069 26.847 1.00 93.38 81 GLY A CA 1
ATOM 663 C C . GLY A 1 81 ? -10.436 5.477 25.969 1.00 93.38 81 GLY A C 1
ATOM 664 O O . GLY A 1 81 ? -10.159 5.989 24.883 1.00 93.38 81 GLY A O 1
ATOM 665 N N . GLU A 1 82 ? -9.842 4.362 26.396 1.00 93.69 82 GLU A N 1
ATOM 666 C CA . GLU A 1 82 ? -8.838 3.636 25.609 1.00 93.69 82 GLU A CA 1
ATOM 667 C C . GLU A 1 82 ? -9.428 3.014 24.334 1.00 93.69 82 GLU A C 1
ATOM 669 O O . GLU A 1 82 ? -8.796 3.083 23.281 1.00 93.69 82 GLU A O 1
ATOM 674 N N . ILE A 1 83 ? -10.648 2.467 24.391 1.00 94.50 83 ILE A N 1
ATOM 675 C CA . ILE A 1 83 ? -11.366 1.946 23.217 1.00 94.50 83 ILE A CA 1
ATOM 676 C C . ILE A 1 83 ? -11.587 3.059 22.195 1.00 94.50 83 ILE A C 1
ATOM 678 O O . ILE A 1 83 ? -11.345 2.847 21.010 1.00 94.50 83 ILE A O 1
ATOM 682 N N . TYR A 1 84 ? -12.007 4.251 22.627 1.00 94.75 84 TYR A N 1
ATOM 683 C CA . TYR A 1 84 ? -12.183 5.381 21.713 1.00 94.75 84 TYR A CA 1
ATOM 684 C C . TYR A 1 84 ? -10.864 5.767 21.024 1.00 94.75 84 TYR A C 1
ATOM 686 O O . TYR A 1 84 ? -10.823 5.949 19.805 1.00 94.75 84 TYR A O 1
ATOM 694 N N . ALA A 1 85 ? -9.765 5.837 21.781 1.00 95.00 85 ALA A N 1
ATOM 695 C CA . ALA A 1 85 ? -8.446 6.111 21.217 1.00 95.00 85 ALA A CA 1
ATOM 696 C C . ALA A 1 85 ? -8.009 5.028 20.208 1.00 95.00 85 ALA A C 1
ATOM 698 O O . ALA A 1 85 ? -7.502 5.356 19.131 1.00 95.00 85 ALA A O 1
ATOM 699 N N . GLU A 1 86 ? -8.252 3.750 20.513 1.00 94.81 86 GLU A N 1
ATOM 700 C CA . GLU A 1 86 ? -7.972 2.643 19.593 1.00 94.81 86 GLU A CA 1
ATOM 701 C C . GLU A 1 86 ? -8.877 2.659 18.355 1.00 94.81 86 GLU A C 1
ATOM 703 O O . GLU A 1 86 ? -8.399 2.395 17.257 1.00 94.81 86 GLU A O 1
ATOM 708 N N . GLN A 1 87 ? -10.147 3.061 18.459 1.00 95.62 87 GLN A N 1
ATOM 709 C CA . GLN A 1 87 ? -11.035 3.212 17.298 1.00 95.62 87 GLN A CA 1
ATOM 710 C C . GLN A 1 87 ? -10.526 4.272 16.313 1.00 95.62 87 GLN A C 1
ATOM 712 O O . GLN A 1 87 ? -10.555 4.064 15.095 1.00 95.62 87 GLN A O 1
ATOM 717 N N . VAL A 1 88 ? -10.028 5.402 16.823 1.00 96.62 88 VAL A N 1
ATOM 718 C CA . VAL A 1 88 ? -9.413 6.440 15.981 1.00 96.62 88 VAL A CA 1
ATOM 719 C C . VAL A 1 88 ? -8.148 5.901 15.313 1.00 96.62 88 VAL A C 1
ATOM 721 O O . VAL A 1 88 ? -7.982 6.055 14.099 1.00 96.62 88 VAL A O 1
ATOM 724 N N . LYS A 1 89 ? -7.286 5.212 16.073 1.00 96.12 89 LYS A N 1
ATOM 725 C CA . LYS A 1 89 ? -6.077 4.577 15.532 1.00 96.12 89 LYS A CA 1
ATOM 726 C C . LYS A 1 89 ? -6.423 3.557 14.449 1.00 96.12 89 LYS A C 1
ATOM 728 O O . LYS A 1 89 ? -5.856 3.624 13.363 1.00 96.12 89 LYS A O 1
ATOM 733 N N . ARG A 1 90 ? -7.397 2.681 14.700 1.00 95.44 90 ARG A N 1
ATOM 734 C CA . ARG A 1 90 ? -7.919 1.696 13.747 1.00 95.44 90 ARG A CA 1
ATOM 735 C C . ARG A 1 90 ? -8.320 2.360 12.442 1.00 95.44 90 ARG A C 1
ATOM 737 O O . ARG A 1 90 ? -7.871 1.944 11.378 1.00 95.44 90 ARG A O 1
ATOM 744 N N . ARG A 1 91 ? -9.108 3.435 12.509 1.00 96.56 91 ARG A N 1
ATOM 745 C CA . ARG A 1 91 ? -9.509 4.189 11.316 1.00 96.56 91 ARG A CA 1
ATOM 746 C C . ARG A 1 91 ? -8.299 4.721 10.546 1.00 96.56 91 ARG A C 1
ATOM 748 O O . ARG A 1 91 ? -8.266 4.594 9.327 1.00 96.56 91 ARG A O 1
ATOM 755 N N . HIS A 1 92 ? -7.312 5.299 11.230 1.00 96.00 92 HIS A N 1
ATOM 756 C CA . HIS A 1 92 ? -6.097 5.794 10.577 1.00 96.00 92 HIS A CA 1
ATOM 757 C C . HIS A 1 92 ? -5.301 4.670 9.909 1.00 96.00 92 HIS A C 1
ATOM 759 O O . HIS A 1 92 ? -4.922 4.806 8.751 1.00 96.00 92 HIS A O 1
ATOM 765 N N . VAL A 1 93 ? -5.108 3.544 10.596 1.00 96.19 93 VAL A N 1
ATOM 766 C CA . VAL A 1 93 ? -4.359 2.399 10.061 1.00 96.19 93 VAL A CA 1
ATOM 767 C C . VAL A 1 93 ? -5.090 1.762 8.875 1.00 96.19 93 VAL A C 1
ATOM 769 O O . VAL A 1 93 ? -4.459 1.455 7.871 1.00 96.19 93 VAL A O 1
ATOM 772 N N . HIS A 1 94 ? -6.419 1.651 8.912 1.00 95.81 94 HIS A N 1
ATOM 773 C CA . HIS A 1 94 ? -7.189 1.207 7.746 1.00 95.81 94 HIS A CA 1
ATOM 774 C C . HIS A 1 94 ? -7.081 2.173 6.563 1.00 95.81 94 HIS A C 1
ATOM 776 O O . HIS A 1 94 ? -6.992 1.731 5.418 1.00 95.81 94 HIS A O 1
ATOM 782 N N . ASN A 1 95 ? -7.055 3.484 6.817 1.00 96.94 95 ASN A N 1
ATOM 783 C CA . ASN A 1 95 ? -6.870 4.470 5.754 1.00 96.94 95 ASN A CA 1
ATOM 784 C C . ASN A 1 95 ? -5.507 4.322 5.055 1.00 96.94 95 ASN A C 1
ATOM 786 O O . ASN A 1 95 ? -5.398 4.688 3.885 1.00 96.94 95 ASN A O 1
ATOM 790 N N . GLU A 1 96 ? -4.488 3.752 5.711 1.00 96.06 96 GLU A N 1
ATOM 791 C CA . GLU A 1 96 ? -3.189 3.494 5.076 1.00 96.06 96 GLU A CA 1
ATOM 792 C C . GLU A 1 96 ? -3.285 2.510 3.902 1.00 96.06 96 GLU A C 1
ATOM 794 O O . GLU A 1 96 ? -2.480 2.611 2.977 1.00 96.06 96 GLU A O 1
ATOM 799 N N . LEU A 1 97 ? -4.287 1.619 3.864 1.00 93.00 97 LEU A N 1
ATOM 800 C CA . LEU A 1 97 ? -4.543 0.764 2.694 1.00 93.00 97 LEU A CA 1
ATOM 801 C C . LEU A 1 97 ? -4.943 1.605 1.473 1.00 93.00 97 LEU A C 1
ATOM 803 O O . LEU A 1 97 ? -4.446 1.390 0.366 1.00 93.00 97 LEU A O 1
ATOM 807 N N . SER A 1 98 ? -5.789 2.615 1.681 1.00 93.69 98 SER A N 1
ATOM 808 C CA . SER A 1 98 ? -6.170 3.571 0.637 1.00 93.69 98 SER A CA 1
ATOM 809 C C . SER A 1 98 ? -4.985 4.441 0.219 1.00 93.69 98 SER A C 1
ATOM 811 O O . SER A 1 98 ? -4.775 4.672 -0.972 1.00 93.69 98 SER A O 1
ATOM 813 N N . VAL A 1 99 ? -4.170 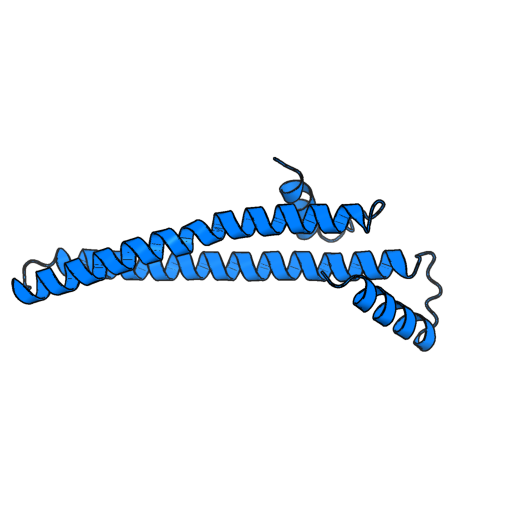4.894 1.180 1.00 94.75 99 VAL A N 1
ATOM 814 C CA . VAL A 1 99 ? -2.927 5.626 0.890 1.00 94.75 99 VAL A CA 1
ATOM 815 C C . VAL A 1 99 ? -1.985 4.764 0.052 1.00 94.75 99 VAL A C 1
ATOM 817 O O . VAL A 1 99 ? -1.423 5.258 -0.923 1.00 94.75 99 VAL A O 1
ATOM 820 N N . GLU A 1 100 ? -1.840 3.478 0.371 1.00 92.12 100 GLU A N 1
ATOM 821 C CA . GLU A 1 100 ? -1.000 2.555 -0.392 1.00 92.12 100 GLU A CA 1
ATOM 822 C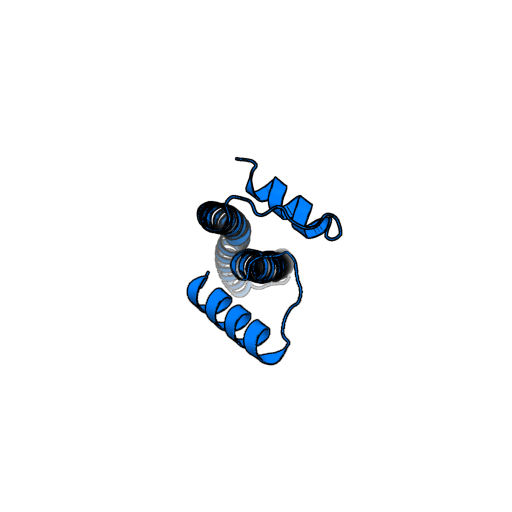 C . GLU A 1 100 ? -1.492 2.378 -1.832 1.00 92.12 100 GLU A C 1
ATOM 824 O O . GLU A 1 100 ? -0.688 2.428 -2.765 1.00 92.12 100 GLU A O 1
ATOM 829 N N . ALA A 1 101 ? -2.806 2.270 -2.045 1.00 90.56 101 ALA A N 1
ATOM 830 C CA . ALA A 1 101 ? -3.382 2.241 -3.388 1.00 90.56 101 ALA A CA 1
ATOM 831 C C . ALA A 1 101 ? -3.062 3.526 -4.182 1.00 90.56 101 ALA A C 1
ATOM 833 O O . ALA A 1 101 ? -2.630 3.456 -5.336 1.00 90.56 101 ALA A O 1
ATOM 834 N N . ILE A 1 102 ? -3.186 4.701 -3.550 1.00 92.12 102 ILE A N 1
ATOM 835 C CA . ILE A 1 102 ? -2.850 5.997 -4.166 1.00 92.12 102 ILE A CA 1
ATOM 836 C C . ILE A 1 102 ? -1.358 6.074 -4.505 1.00 92.12 102 ILE A C 1
ATOM 838 O O . ILE A 1 102 ? -0.989 6.500 -5.604 1.00 92.12 102 ILE A O 1
ATOM 842 N N . VAL A 1 103 ? -0.486 5.676 -3.574 1.00 91.88 103 VAL A N 1
ATOM 843 C CA . VAL A 1 103 ? 0.968 5.673 -3.775 1.00 91.88 103 VAL A CA 1
ATOM 844 C C . VAL A 1 103 ? 1.335 4.750 -4.930 1.00 91.88 103 VAL A C 1
ATOM 846 O O . VAL A 1 103 ? 2.108 5.160 -5.799 1.00 91.88 103 VAL A O 1
ATOM 849 N N . ARG A 1 104 ? 0.751 3.550 -4.998 1.00 91.12 104 ARG A N 1
ATOM 850 C CA . ARG A 1 104 ? 0.950 2.596 -6.095 1.00 91.12 104 ARG A CA 1
ATOM 851 C C . ARG A 1 104 ? 0.553 3.193 -7.444 1.00 91.12 104 ARG A C 1
ATOM 853 O O . ARG A 1 104 ? 1.382 3.210 -8.350 1.00 91.12 104 ARG A O 1
ATOM 860 N N . LYS A 1 105 ? -0.649 3.772 -7.555 1.00 90.56 105 LYS A N 1
ATOM 861 C CA . LYS A 1 105 ? -1.137 4.426 -8.785 1.00 90.56 105 LYS A CA 1
ATOM 862 C C . LYS A 1 105 ? -0.195 5.543 -9.242 1.00 90.56 105 LYS A C 1
ATOM 864 O O . LYS A 1 105 ? 0.371 5.481 -10.332 1.00 90.56 105 LYS A O 1
ATOM 869 N N . ARG A 1 106 ? 0.085 6.513 -8.365 1.00 91.69 106 ARG A N 1
ATOM 870 C CA . ARG A 1 106 ? 0.940 7.671 -8.690 1.00 91.69 106 ARG A CA 1
ATOM 871 C C . ARG A 1 106 ? 2.372 7.278 -9.039 1.00 91.69 106 ARG A C 1
ATOM 873 O O . ARG A 1 106 ? 2.990 7.878 -9.917 1.00 91.69 106 ARG A O 1
ATOM 880 N N . SER A 1 107 ? 2.932 6.292 -8.339 1.00 92.31 107 SER A N 1
ATOM 881 C CA . SER A 1 107 ? 4.292 5.830 -8.625 1.00 92.31 107 SER A CA 1
ATOM 882 C C . SER A 1 107 ? 4.370 5.022 -9.922 1.00 92.31 107 SER A C 1
ATOM 884 O O . SER A 1 107 ? 5.345 5.192 -10.652 1.00 92.31 107 SER A O 1
ATOM 886 N N . ALA A 1 108 ? 3.342 4.243 -10.272 1.00 91.19 108 ALA A N 1
ATOM 887 C CA . ALA A 1 108 ? 3.248 3.566 -11.566 1.00 91.19 108 ALA A CA 1
ATOM 888 C C . ALA A 1 108 ? 3.082 4.553 -12.737 1.00 91.19 108 ALA A C 1
ATOM 890 O O . ALA A 1 108 ? 3.751 4.420 -13.763 1.00 91.19 108 ALA A O 1
ATOM 891 N N . GLU A 1 109 ? 2.252 5.587 -12.579 1.00 90.81 109 GLU A N 1
ATOM 892 C CA . GLU A 1 109 ? 2.107 6.669 -13.562 1.00 90.81 109 GLU A CA 1
ATOM 893 C C . GLU A 1 109 ? 3.437 7.401 -13.783 1.00 90.81 109 GLU A C 1
ATOM 895 O O . GLU A 1 109 ? 3.911 7.530 -14.916 1.00 90.81 109 GLU A O 1
ATOM 900 N N . ALA A 1 110 ? 4.095 7.813 -12.694 1.00 91.50 110 ALA A N 1
ATOM 901 C CA . ALA A 1 110 ? 5.401 8.460 -12.753 1.00 91.50 110 ALA A CA 1
ATOM 902 C C . ALA A 1 110 ? 6.472 7.558 -13.390 1.00 91.50 110 ALA A C 1
ATOM 904 O O . ALA A 1 110 ? 7.327 8.054 -14.122 1.00 91.50 110 ALA A O 1
ATOM 905 N N . PHE A 1 111 ? 6.420 6.244 -13.153 1.00 91.75 111 PHE A N 1
ATOM 906 C CA . PHE A 1 111 ? 7.313 5.282 -13.793 1.00 91.75 111 PHE A CA 1
ATOM 907 C C . PHE A 1 111 ? 7.087 5.245 -15.309 1.00 91.75 111 PHE A C 1
ATOM 909 O O . PHE A 1 111 ? 8.019 5.458 -16.080 1.00 91.75 111 PHE A O 1
ATOM 916 N N . ARG A 1 112 ? 5.835 5.069 -15.746 1.00 89.69 112 ARG A N 1
ATOM 917 C CA . ARG A 1 112 ? 5.454 4.990 -17.166 1.00 89.69 112 ARG A CA 1
ATOM 918 C C . ARG A 1 112 ? 5.845 6.223 -17.971 1.00 89.69 112 ARG A C 1
ATOM 920 O O . ARG A 1 112 ? 6.293 6.084 -19.104 1.00 89.69 112 ARG A O 1
ATOM 927 N N . THR A 1 113 ? 5.702 7.424 -17.403 1.00 90.50 113 THR A N 1
ATOM 928 C CA . THR A 1 113 ? 6.111 8.659 -18.106 1.00 90.50 113 THR A CA 1
ATOM 929 C C . THR A 1 113 ? 7.599 8.677 -18.455 1.00 90.50 113 THR A C 1
ATOM 931 O O . THR A 1 113 ? 7.989 9.322 -19.424 1.00 90.50 113 THR A O 1
ATOM 934 N N . ARG A 1 114 ? 8.429 7.955 -17.695 1.00 88.88 114 ARG A N 1
ATOM 935 C CA . ARG A 1 114 ? 9.883 7.908 -17.877 1.00 88.88 114 ARG A CA 1
ATOM 936 C C . ARG A 1 114 ? 10.362 6.640 -18.589 1.00 88.88 114 ARG A C 1
ATOM 938 O O . ARG A 1 114 ? 11.358 6.682 -19.301 1.00 88.88 114 ARG A O 1
ATOM 945 N N . CYS A 1 115 ? 9.633 5.542 -18.423 1.00 90.12 115 CYS A N 1
ATOM 946 C CA . CYS A 1 115 ? 9.917 4.221 -18.976 1.00 90.12 115 CYS A CA 1
ATOM 947 C C . CYS A 1 115 ? 8.788 3.804 -19.936 1.00 90.12 115 CYS A C 1
ATOM 949 O O . CYS A 1 115 ? 8.085 2.824 -19.704 1.00 90.12 115 CYS A O 1
ATOM 951 N N . LYS A 1 116 ? 8.575 4.590 -21.001 1.00 87.00 116 LYS A N 1
ATOM 952 C CA . LYS A 1 116 ? 7.387 4.506 -21.876 1.00 87.00 116 LYS A CA 1
ATOM 953 C C . LYS A 1 116 ? 7.203 3.150 -22.567 1.00 87.00 116 LYS A C 1
ATOM 955 O O . LYS A 1 116 ? 6.070 2.728 -22.770 1.00 87.00 116 LYS A O 1
ATOM 960 N N . TYR A 1 117 ? 8.302 2.496 -22.935 1.00 87.25 117 TYR A N 1
ATOM 961 C CA . TYR A 1 117 ? 8.299 1.216 -23.653 1.00 87.25 117 TYR A CA 1
ATOM 962 C C . TYR A 1 117 ? 8.550 0.016 -22.737 1.00 87.25 117 TYR A C 1
ATOM 964 O O . TYR A 1 117 ? 8.643 -1.112 -23.213 1.00 87.25 117 TYR A O 1
ATOM 972 N N . PHE A 1 118 ? 8.656 0.248 -21.427 1.00 89.44 118 PHE A N 1
ATOM 973 C CA . PHE A 1 118 ? 8.901 -0.825 -20.482 1.00 89.44 118 PHE A CA 1
ATOM 974 C C . PHE A 1 118 ? 7.681 -1.737 -20.370 1.00 89.44 118 PHE A C 1
ATOM 976 O O . PHE A 1 118 ? 6.551 -1.284 -20.167 1.00 89.44 118 PHE A O 1
ATOM 983 N N . VAL A 1 119 ? 7.939 -3.039 -20.433 1.00 85.31 119 VAL A N 1
ATOM 984 C CA . VAL A 1 119 ? 6.951 -4.086 -20.206 1.00 85.31 119 VAL A CA 1
ATOM 985 C C . VAL A 1 119 ? 7.524 -5.029 -19.147 1.00 85.31 119 VAL A C 1
ATOM 987 O O . VAL A 1 119 ? 8.613 -5.559 -19.358 1.00 85.31 119 VAL A O 1
ATOM 990 N N . PRO A 1 120 ? 6.821 -5.266 -18.021 1.00 84.94 120 PRO A N 1
ATOM 991 C CA . PRO A 1 120 ? 7.307 -6.175 -16.989 1.00 84.94 120 PRO A CA 1
ATOM 992 C C . PRO A 1 120 ? 7.602 -7.573 -17.558 1.00 84.94 120 PRO A C 1
ATOM 994 O O . PRO A 1 120 ? 6.770 -8.071 -18.331 1.00 84.94 120 PRO A O 1
ATOM 997 N N . PRO A 1 121 ? 8.709 -8.226 -17.158 1.00 82.12 121 PRO A N 1
ATOM 998 C CA . PRO A 1 121 ? 9.037 -9.580 -17.597 1.00 82.12 121 PRO A CA 1
ATOM 999 C C . PRO A 1 121 ? 7.902 -10.570 -17.309 1.00 82.12 121 PRO A C 1
ATOM 1001 O O . PRO A 1 121 ? 7.269 -10.512 -16.256 1.00 82.12 121 PRO A O 1
ATOM 1004 N N . LEU A 1 122 ? 7.664 -11.514 -18.226 1.00 78.31 122 LEU A N 1
ATOM 1005 C CA . LEU A 1 122 ? 6.624 -12.547 -18.070 1.00 78.31 122 LEU A CA 1
ATOM 1006 C C . LEU A 1 122 ? 6.918 -13.539 -16.935 1.00 78.31 122 LEU A C 1
ATOM 1008 O O . LEU A 1 122 ? 6.022 -14.247 -16.486 1.00 78.31 122 LEU A O 1
ATOM 1012 N N . THR A 1 123 ? 8.167 -13.594 -16.480 1.00 83.88 123 THR A N 1
ATOM 1013 C CA . THR A 1 123 ? 8.625 -14.477 -15.405 1.00 83.88 123 THR A CA 1
ATOM 1014 C C . THR A 1 123 ? 8.093 -14.072 -14.032 1.00 83.88 123 THR A C 1
ATOM 1016 O O . THR A 1 123 ? 8.020 -14.919 -13.146 1.00 83.88 123 THR A O 1
ATOM 1019 N N . ASP A 1 124 ? 7.688 -12.810 -13.852 1.00 81.56 124 ASP A N 1
ATOM 1020 C CA . ASP A 1 124 ? 7.174 -12.297 -12.583 1.00 81.56 124 ASP A CA 1
ATOM 1021 C C . ASP A 1 124 ? 5.665 -12.023 -12.670 1.00 81.56 124 ASP A C 1
ATOM 1023 O O . ASP A 1 124 ? 5.199 -10.914 -12.953 1.00 81.56 124 ASP A O 1
ATOM 1027 N N . ALA A 1 125 ? 4.881 -13.077 -12.428 1.00 84.69 125 ALA A N 1
ATOM 1028 C CA . ALA A 1 125 ? 3.423 -13.014 -12.445 1.00 84.69 125 ALA A CA 1
ATOM 1029 C C . ALA A 1 125 ? 2.851 -12.072 -11.367 1.00 84.69 125 ALA A C 1
ATOM 1031 O O . ALA A 1 125 ? 1.790 -11.477 -11.571 1.00 84.69 125 ALA A O 1
ATOM 1032 N N . GLU A 1 126 ? 3.530 -11.915 -10.228 1.00 82.56 126 GLU A N 1
ATOM 1033 C CA . GLU A 1 126 ? 3.087 -11.035 -9.144 1.00 82.56 126 GLU A CA 1
ATOM 1034 C C . GLU A 1 126 ? 3.297 -9.565 -9.527 1.00 82.56 126 GLU A C 1
ATOM 1036 O O . GLU A 1 126 ? 2.348 -8.776 -9.474 1.00 82.56 126 GLU A O 1
ATOM 1041 N N . ALA A 1 127 ? 4.487 -9.212 -10.021 1.00 83.88 127 ALA A N 1
ATOM 1042 C CA . ALA A 1 127 ? 4.756 -7.886 -10.569 1.00 83.88 127 ALA A CA 1
ATOM 1043 C C . ALA A 1 127 ? 3.789 -7.543 -11.707 1.00 83.88 127 ALA A C 1
ATOM 1045 O O . ALA A 1 127 ? 3.296 -6.419 -11.785 1.00 83.88 127 ALA A O 1
ATOM 1046 N N . ARG A 1 128 ? 3.461 -8.515 -12.567 1.00 84.44 128 ARG A N 1
ATOM 1047 C CA . ARG A 1 128 ? 2.490 -8.341 -13.656 1.00 84.44 128 ARG A CA 1
ATOM 1048 C C . ARG A 1 128 ? 1.096 -7.990 -13.136 1.00 84.44 128 ARG A C 1
ATOM 1050 O O . ARG A 1 128 ? 0.489 -7.031 -13.608 1.00 84.44 128 ARG A O 1
ATOM 1057 N N . ARG A 1 129 ? 0.611 -8.710 -12.121 1.00 86.06 129 ARG A N 1
ATOM 1058 C CA . ARG A 1 129 ? -0.668 -8.393 -11.467 1.00 86.06 129 ARG A CA 1
ATOM 1059 C C . ARG A 1 129 ? -0.647 -6.994 -10.861 1.00 86.06 129 ARG A C 1
ATOM 1061 O O . ARG A 1 129 ? -1.617 -6.261 -11.016 1.00 86.06 129 ARG A O 1
ATOM 1068 N N . MET A 1 130 ? 0.454 -6.598 -10.220 1.00 82.81 130 MET A N 1
ATOM 1069 C CA . MET A 1 130 ? 0.602 -5.246 -9.668 1.00 82.81 130 MET A CA 1
ATOM 1070 C C . MET A 1 130 ? 0.645 -4.169 -10.761 1.00 82.81 130 MET A C 1
ATOM 1072 O O . MET A 1 130 ? 0.047 -3.109 -10.589 1.00 82.81 130 MET A O 1
ATOM 1076 N N . TRP A 1 131 ? 1.288 -4.449 -11.896 1.00 83.75 131 TRP A N 1
ATOM 1077 C CA . TRP A 1 131 ? 1.315 -3.581 -13.076 1.00 83.75 131 TRP A CA 1
ATOM 1078 C C . TRP A 1 131 ? -0.077 -3.350 -13.661 1.00 83.75 131 TRP A C 1
ATOM 1080 O O . TRP A 1 131 ? -0.424 -2.217 -13.980 1.00 83.75 131 TRP A O 1
ATOM 1090 N N . GLU A 1 132 ? -0.882 -4.404 -13.782 1.00 84.56 132 GLU A N 1
ATOM 1091 C CA . GLU A 1 132 ? -2.261 -4.312 -14.270 1.00 84.56 132 GLU A CA 1
ATOM 1092 C C . GLU A 1 132 ? -3.197 -3.672 -13.242 1.00 84.56 132 GLU A C 1
ATOM 1094 O O . GLU A 1 132 ? -4.080 -2.900 -13.603 1.00 84.56 132 GLU A O 1
ATOM 1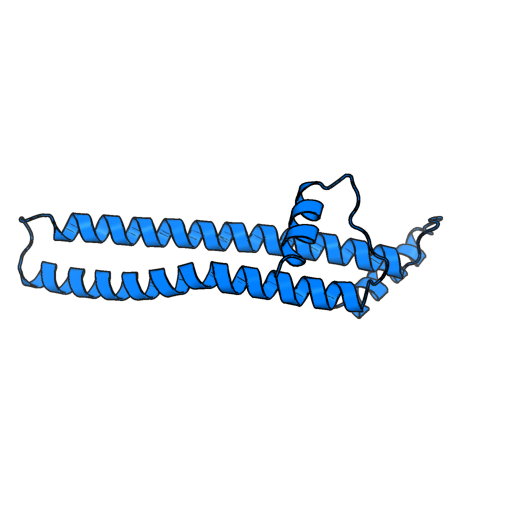099 N N . ALA A 1 133 ? -3.023 -3.975 -11.954 1.00 81.88 133 ALA A N 1
ATOM 1100 C CA . ALA A 1 133 ? -3.817 -3.380 -10.883 1.00 81.88 133 ALA A CA 1
ATOM 1101 C C . ALA A 1 133 ? -3.579 -1.869 -10.778 1.00 81.88 133 ALA A C 1
ATOM 1103 O O . ALA A 1 133 ? -4.524 -1.120 -10.575 1.00 81.88 133 ALA A O 1
ATOM 1104 N N . ALA A 1 134 ? -2.341 -1.409 -10.982 1.00 79.06 134 ALA A N 1
ATOM 1105 C CA . ALA A 1 134 ? -2.013 0.014 -10.996 1.00 79.06 134 ALA A CA 1
ATOM 1106 C C . ALA A 1 134 ? -2.583 0.775 -12.213 1.00 79.06 134 ALA A C 1
ATOM 1108 O O . ALA A 1 134 ? -2.492 2.000 -12.248 1.00 79.06 134 ALA A O 1
ATOM 1109 N N . GLN A 1 135 ? -3.133 0.069 -13.210 1.00 76.31 135 GLN A N 1
ATOM 1110 C CA . GLN A 1 135 ? -3.757 0.659 -14.402 1.00 76.31 135 GLN A CA 1
ATOM 1111 C C . GLN A 1 135 ? -5.279 0.759 -14.318 1.00 76.31 135 GLN A C 1
ATOM 1113 O O . GLN A 1 135 ? -5.869 1.455 -15.140 1.00 76.31 135 GLN A O 1
ATOM 1118 N N . ARG A 1 136 ? -5.918 0.039 -13.390 1.00 69.75 136 ARG A N 1
ATOM 1119 C CA . ARG A 1 136 ? -7.371 0.101 -13.206 1.00 69.75 136 ARG A CA 1
ATOM 1120 C C . ARG A 1 136 ? -7.697 1.303 -12.319 1.00 69.75 136 ARG A C 1
ATOM 1122 O O . ARG A 1 136 ? -6.956 1.574 -11.374 1.00 69.75 136 ARG A O 1
ATOM 1129 N N . ASP A 1 137 ? -8.742 2.036 -12.698 1.00 50.66 137 ASP A N 1
ATOM 1130 C CA . ASP A 1 137 ? -9.087 3.349 -12.141 1.00 50.66 137 ASP A CA 1
ATOM 1131 C C . ASP A 1 137 ? -9.388 3.354 -10.643 1.00 50.66 137 ASP A C 1
ATOM 1133 O O . ASP A 1 137 ? -10.199 2.516 -10.188 1.00 50.66 137 ASP A O 1
#

Foldseek 3Di:
DCLVVLLVVLVVVCVVPVPPDPDDSSLVSLQVVLVVLLVVLVVQLVVLVVVLVVLVVVLVVLVVVLVPPPDDPVVNVVSVVVSVVSVVVNVVSVCVNVVSLVCLLVVLVVSCVRNVPDDHDPVDPSSVVSNVSSVDD

Sequence (137 aa):
MRLNRANATMRDQDRLHGLNGSNTVQDEACEYIWRELVANWKRRTQLVEYCVSVVDQSLNEKQETVADQTQDELSRRKIQGEIYAEQVKRRHVHNELSVEAIVRKRSAEAFRTRCKYFVPPLTDAEARRMWEAAQRD

pLDDT: mean 87.26, std 8.78, range [50.66, 97.38]

InterPro domains:
  IPR019171 Intermembrane space protein MIX23 [PF09774] (2-117)
  IPR019171 Intermembrane space protein MIX23 [PTHR31905] (4-124)

Radius of gyration: 23.0 Å; chains: 1; bounding box: 52×24×66 Å